Protein AF-A0A9W8CXA6-F1 (afdb_monomer_lite)

Foldseek 3Di:
DDDDPVLLVLLVVLVVVLVVVLVPDPCNVVDDPVRSVVSNVVSCVVCVVVCVPRPNSVVVVVVD

Secondary structure (DSSP, 8-state):
----HHHHHHHHHHHHHHHHHHHTSTTGGG--HHHHHHHHHHHHHHTHHHHHH-HHHHHHHHH-

Organism: NCBI:txid1286918

pLDDT: mean 91.65, std 5.25, range [64.38, 95.94]

Sequence (64 aa):
PEFSKAQMADGSRLIERFLAEFAGTPGLEGMPPDGVAQRVNELRAKYDSDIATNPWVQHVIATL

Structure (mmCIF, N/CA/C/O backbone):
data_AF-A0A9W8CXA6-F1
#
_entry.id   AF-A0A9W8CXA6-F1
#
loop_
_atom_site.group_PDB
_atom_site.id
_atom_site.type_symbol
_atom_site.label_atom_id
_atom_site.label_alt_id
_atom_site.label_comp_id
_atom_site.label_asym_id
_atom_site.label_entity_id
_atom_site.label_seq_id
_atom_site.pdbx_PDB_ins_code
_atom_site.Cartn_x
_atom_site.Cartn_y
_atom_site.Cartn_z
_atom_site.occupancy
_atom_site.B_iso_or_equiv
_atom_site.auth_seq_id
_atom_site.auth_comp_id
_atom_site.auth_asym_id
_atom_site.auth_atom_id
_atom_site.pdbx_PDB_model_num
ATOM 1 N N . PRO A 1 1 ? 13.641 -13.891 -8.729 1.00 64.38 1 PRO A N 1
ATOM 2 C CA . PRO A 1 1 ? 13.851 -12.901 -9.809 1.00 64.38 1 PRO A CA 1
ATOM 3 C C . PRO A 1 1 ? 14.919 -11.908 -9.348 1.00 64.38 1 PRO A C 1
ATOM 5 O O . PRO A 1 1 ? 14.941 -11.601 -8.159 1.00 64.38 1 PRO A O 1
ATOM 8 N N . GLU A 1 2 ? 15.807 -11.454 -10.232 1.00 80.69 2 GLU A N 1
ATOM 9 C CA . GLU A 1 2 ? 16.765 -10.394 -9.890 1.00 80.69 2 GLU A CA 1
ATOM 10 C C . GLU A 1 2 ? 16.127 -9.028 -10.169 1.00 80.69 2 GLU A C 1
ATOM 12 O O . GLU A 1 2 ? 15.707 -8.756 -11.293 1.00 80.69 2 GLU A O 1
ATOM 17 N N . PHE A 1 3 ? 16.023 -8.178 -9.144 1.00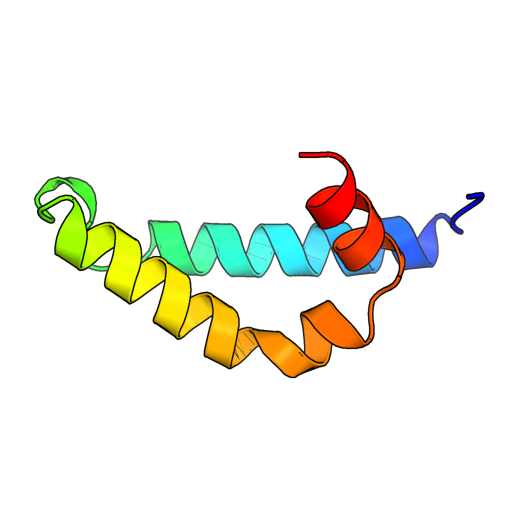 89.38 3 PHE A N 1
ATOM 18 C CA . PHE A 1 3 ? 15.513 -6.810 -9.274 1.00 89.38 3 PHE A CA 1
ATOM 19 C C . PHE A 1 3 ? 16.666 -5.820 -9.171 1.00 89.38 3 PHE A C 1
ATOM 21 O O . PHE A 1 3 ? 17.588 -5.995 -8.373 1.00 89.38 3 PHE A O 1
ATOM 28 N N . SER A 1 4 ? 16.612 -4.747 -9.954 1.00 91.50 4 SER A N 1
ATOM 29 C CA . SER A 1 4 ? 17.584 -3.667 -9.806 1.00 91.50 4 SER A CA 1
ATOM 30 C C . SER A 1 4 ? 17.374 -2.916 -8.489 1.00 91.50 4 SER A C 1
ATOM 32 O O . SER A 1 4 ? 16.255 -2.803 -7.984 1.00 91.50 4 SER A O 1
ATOM 34 N N . LYS A 1 5 ? 18.449 -2.310 -7.969 1.00 90.38 5 LYS A N 1
ATOM 35 C CA . LYS A 1 5 ? 18.375 -1.431 -6.789 1.00 90.38 5 LYS A CA 1
ATOM 36 C C . LYS A 1 5 ? 17.371 -0.289 -6.972 1.00 90.38 5 LYS A C 1
ATOM 38 O O . LYS A 1 5 ? 16.709 0.083 -6.013 1.00 90.38 5 LYS A O 1
ATOM 43 N N . ALA A 1 6 ? 17.246 0.243 -8.190 1.00 89.94 6 ALA A N 1
ATOM 44 C CA . ALA A 1 6 ? 16.285 1.296 -8.510 1.00 89.94 6 ALA A CA 1
ATOM 45 C C . ALA A 1 6 ? 14.835 0.791 -8.410 1.00 89.94 6 ALA A C 1
ATOM 47 O O . ALA A 1 6 ? 14.028 1.411 -7.728 1.00 89.94 6 ALA A O 1
ATOM 48 N N . GLN A 1 7 ? 14.527 -0.378 -8.986 1.00 89.00 7 GLN A N 1
ATOM 49 C CA . GLN A 1 7 ? 13.194 -0.990 -8.880 1.00 89.00 7 GLN A CA 1
ATOM 50 C C . GLN A 1 7 ? 12.813 -1.301 -7.428 1.00 89.00 7 GLN A C 1
ATOM 52 O O . GLN A 1 7 ? 11.684 -1.031 -7.023 1.00 89.00 7 GLN A O 1
ATOM 57 N N . MET A 1 8 ? 13.759 -1.831 -6.644 1.00 92.12 8 MET A N 1
ATOM 58 C CA . MET A 1 8 ? 13.552 -2.068 -5.214 1.00 92.12 8 MET A CA 1
ATOM 59 C C . MET A 1 8 ? 13.303 -0.755 -4.465 1.00 92.12 8 MET A C 1
ATOM 61 O O . MET A 1 8 ? 12.356 -0.671 -3.696 1.00 92.12 8 MET A O 1
ATOM 65 N N . ALA A 1 9 ? 14.110 0.284 -4.706 1.00 93.56 9 ALA A N 1
ATOM 66 C CA . ALA A 1 9 ? 13.961 1.575 -4.037 1.00 93.56 9 ALA A CA 1
ATOM 67 C C . ALA A 1 9 ? 12.621 2.252 -4.364 1.00 93.56 9 ALA A C 1
ATOM 69 O O . ALA A 1 9 ? 11.937 2.732 -3.460 1.00 93.56 9 ALA A O 1
ATOM 70 N N . ASP A 1 10 ? 12.218 2.263 -5.635 1.00 92.38 10 ASP A N 1
ATOM 71 C CA . ASP A 1 10 ? 10.947 2.856 -6.053 1.00 92.38 10 ASP A CA 1
ATOM 72 C C . ASP A 1 10 ? 9.749 2.066 -5.522 1.00 92.38 10 ASP A C 1
ATOM 74 O O . ASP A 1 10 ? 8.766 2.660 -5.073 1.00 92.38 10 ASP A O 1
ATOM 78 N N . GLY A 1 11 ? 9.846 0.734 -5.500 1.00 92.75 11 GLY A N 1
ATOM 79 C CA . GLY A 1 11 ? 8.814 -0.115 -4.917 1.00 92.75 11 GLY A CA 1
ATOM 80 C C . GLY A 1 11 ? 8.715 0.020 -3.395 1.00 92.75 11 GLY A C 1
ATOM 81 O O . GLY A 1 11 ? 7.612 0.148 -2.871 1.00 92.75 11 GLY A O 1
ATOM 82 N N . SER A 1 12 ? 9.840 0.101 -2.679 1.00 93.00 12 SER A N 1
ATOM 83 C CA . SER A 1 12 ? 9.847 0.378 -1.235 1.00 93.00 12 SER A CA 1
ATOM 84 C C . SER A 1 12 ? 9.221 1.735 -0.916 1.00 93.00 12 SER A C 1
ATOM 86 O O . SER A 1 12 ? 8.377 1.817 -0.031 1.00 93.00 12 SER A O 1
ATOM 88 N N . ARG A 1 13 ? 9.519 2.783 -1.698 1.00 95.44 13 ARG A N 1
ATOM 89 C CA . ARG A 1 13 ? 8.863 4.097 -1.551 1.00 95.44 13 ARG A CA 1
ATOM 90 C C . ARG A 1 13 ? 7.360 4.051 -1.811 1.00 95.44 13 ARG A C 1
ATOM 92 O O . ARG A 1 13 ? 6.624 4.880 -1.280 1.00 95.44 13 ARG A O 1
ATOM 99 N N . LEU A 1 14 ? 6.893 3.168 -2.694 1.00 94.44 14 LEU A N 1
ATOM 100 C CA . LEU A 1 14 ? 5.460 2.976 -2.923 1.00 94.44 14 LEU A CA 1
ATOM 101 C C . LEU A 1 14 ? 4.801 2.327 -1.699 1.00 94.44 14 LEU A C 1
ATOM 103 O O . LEU A 1 14 ? 3.784 2.826 -1.223 1.00 94.44 14 LEU A O 1
ATOM 107 N N . ILE A 1 15 ? 5.420 1.277 -1.152 1.00 92.50 15 ILE A N 1
ATOM 108 C CA . ILE A 1 15 ? 4.956 0.589 0.061 1.00 92.50 15 ILE A CA 1
ATOM 109 C C . ILE A 1 15 ? 4.938 1.551 1.257 1.00 92.50 15 ILE A C 1
ATOM 111 O O . ILE A 1 15 ? 3.940 1.632 1.966 1.00 92.50 15 ILE A O 1
ATOM 115 N N . GLU A 1 16 ? 6.001 2.330 1.456 1.00 94.88 16 GLU A N 1
ATOM 116 C CA . GLU A 1 16 ? 6.081 3.327 2.530 1.00 94.88 16 GLU A CA 1
ATOM 117 C C . GLU A 1 16 ? 4.971 4.377 2.422 1.00 94.88 16 GLU A C 1
ATOM 119 O O . GLU A 1 16 ? 4.336 4.699 3.425 1.00 94.88 16 GLU A O 1
ATOM 124 N N . ARG A 1 17 ? 4.684 4.877 1.212 1.00 95.75 17 ARG A N 1
ATOM 125 C CA . ARG A 1 17 ? 3.578 5.821 0.981 1.00 95.75 17 ARG A CA 1
ATOM 126 C C . ARG A 1 17 ? 2.221 5.204 1.302 1.00 95.75 17 ARG A C 1
ATOM 128 O O . ARG A 1 17 ? 1.425 5.841 1.987 1.00 95.75 17 ARG A O 1
ATOM 135 N N . PHE A 1 18 ? 1.983 3.967 0.866 1.00 94.56 18 PHE A N 1
ATOM 136 C CA . PHE A 1 18 ? 0.766 3.228 1.201 1.00 94.56 18 PHE A CA 1
ATOM 137 C C . PHE A 1 18 ? 0.593 3.097 2.721 1.00 94.56 18 PHE A C 1
ATOM 139 O O . PHE A 1 18 ? -0.463 3.428 3.258 1.00 94.56 18 PHE A O 1
ATOM 146 N N . LEU A 1 19 ? 1.641 2.656 3.426 1.00 93.94 19 LEU A N 1
ATOM 147 C CA . LEU A 1 19 ? 1.611 2.446 4.875 1.00 93.94 19 LEU A CA 1
ATOM 148 C C . LEU A 1 19 ? 1.435 3.756 5.644 1.00 93.94 19 LEU A C 1
ATOM 150 O O . LEU A 1 19 ? 0.661 3.798 6.597 1.00 93.94 19 LEU A O 1
ATOM 154 N N . ALA A 1 20 ? 2.109 4.828 5.223 1.00 95.94 20 ALA A N 1
ATOM 155 C CA . ALA A 1 20 ? 1.964 6.145 5.832 1.00 95.94 20 ALA A CA 1
ATOM 156 C C . ALA A 1 20 ? 0.533 6.680 5.682 1.00 95.94 20 ALA A C 1
ATOM 158 O O . ALA A 1 20 ? -0.033 7.221 6.630 1.00 95.94 20 ALA A O 1
ATOM 159 N N . GLU A 1 21 ? -0.080 6.496 4.513 1.00 95.62 21 GLU A N 1
ATOM 160 C CA . GLU A 1 21 ? -1.445 6.954 4.255 1.00 95.62 21 GLU A CA 1
ATOM 161 C C . GLU A 1 21 ? -2.500 6.101 4.974 1.00 95.62 21 GLU A C 1
ATOM 163 O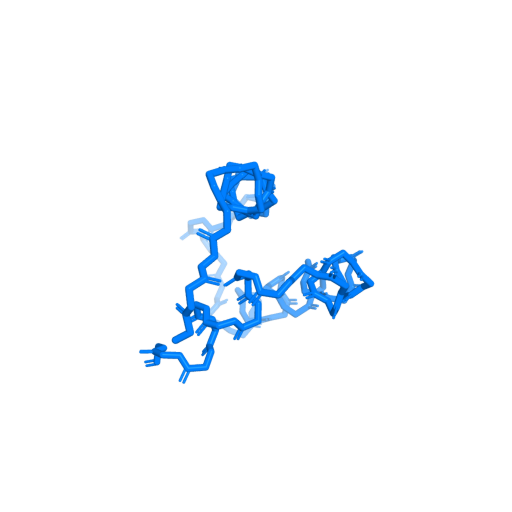 O . GLU A 1 21 ? -3.522 6.619 5.430 1.00 95.62 21 GLU A O 1
ATOM 168 N N . PHE A 1 22 ? -2.233 4.804 5.137 1.00 95.19 22 PHE A N 1
ATOM 169 C CA . PHE A 1 22 ? -3.031 3.935 5.992 1.00 95.19 22 PHE A CA 1
ATOM 170 C C . PHE A 1 22 ? -2.935 4.362 7.460 1.00 95.19 22 PHE A C 1
ATOM 172 O O . PHE A 1 22 ? -3.970 4.633 8.066 1.00 95.19 22 PHE A O 1
ATOM 179 N N . ALA A 1 23 ? -1.723 4.519 8.000 1.00 94.25 23 ALA A N 1
ATOM 180 C CA . ALA A 1 23 ? -1.485 4.952 9.379 1.00 94.25 23 ALA A CA 1
ATOM 181 C C . ALA A 1 23 ? -2.049 6.352 9.676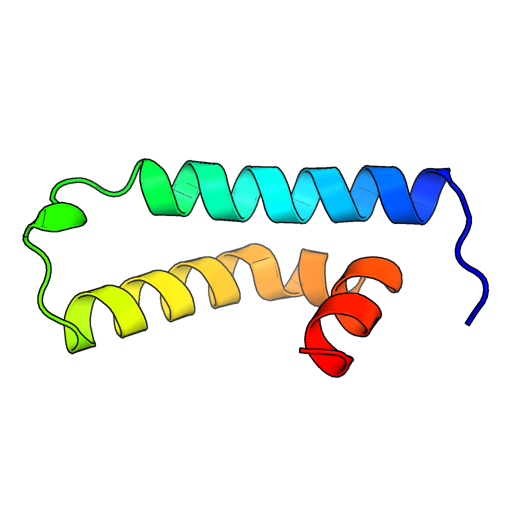 1.00 94.25 23 ALA A C 1
ATOM 183 O O . ALA A 1 23 ? -2.490 6.619 10.790 1.00 94.25 23 ALA A O 1
ATOM 184 N N . GLY A 1 24 ? -2.088 7.234 8.673 1.00 94.69 24 GLY A N 1
ATOM 185 C CA . GLY A 1 24 ? -2.716 8.552 8.758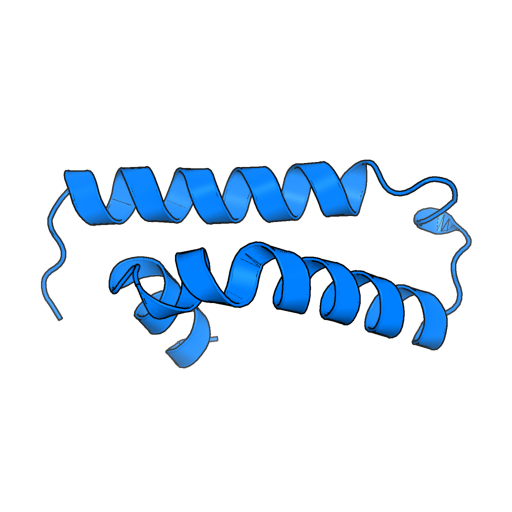 1.00 94.69 24 GLY A CA 1
ATOM 186 C C . GLY A 1 24 ? -4.248 8.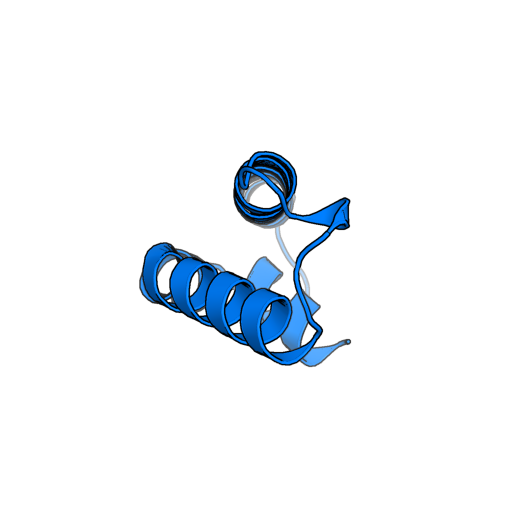542 8.702 1.00 94.69 24 GLY A C 1
ATOM 187 O O . GLY A 1 24 ? -4.852 9.614 8.727 1.00 94.69 24 GLY A O 1
ATOM 188 N N . THR A 1 25 ? -4.897 7.376 8.604 1.00 94.31 25 THR A N 1
ATOM 189 C CA . THR A 1 25 ? -6.363 7.282 8.566 1.00 94.31 25 THR A CA 1
ATOM 190 C C . THR A 1 25 ? -6.954 7.717 9.914 1.00 94.31 25 THR A C 1
ATOM 192 O O . THR A 1 25 ? -6.666 7.092 10.939 1.00 94.31 25 THR A O 1
ATOM 195 N N . PRO A 1 26 ? -7.815 8.752 9.949 1.00 92.75 26 PRO A N 1
ATOM 196 C CA . PRO A 1 26 ? -8.437 9.200 11.189 1.00 92.75 26 PRO A CA 1
ATOM 197 C C . PRO A 1 26 ? -9.248 8.085 11.855 1.00 92.75 26 PRO A C 1
ATOM 199 O O . PRO A 1 26 ? -10.081 7.445 11.215 1.00 92.75 26 PRO A O 1
ATOM 202 N N . GLY A 1 27 ? -9.017 7.870 13.151 1.00 91.31 27 GLY A N 1
ATOM 203 C CA . GLY A 1 27 ? -9.755 6.877 13.933 1.00 91.31 27 GLY A CA 1
ATOM 204 C C . GLY A 1 27 ? -9.391 5.420 13.639 1.00 91.31 27 GLY A C 1
ATOM 205 O O . GLY A 1 27 ? -10.141 4.539 14.049 1.00 91.31 27 GLY A O 1
ATOM 206 N N . LEU A 1 28 ? -8.260 5.151 12.971 1.00 91.38 28 LEU A N 1
ATOM 207 C CA . LEU A 1 28 ? -7.820 3.791 12.638 1.00 91.38 28 LEU A CA 1
ATOM 208 C C . LEU A 1 28 ? -7.773 2.855 13.859 1.00 91.38 28 LEU A C 1
ATOM 210 O O . LEU A 1 28 ? -8.241 1.726 13.774 1.00 91.38 28 LEU A O 1
ATOM 214 N N . GLU A 1 29 ? -7.265 3.329 15.001 1.00 90.56 29 GLU A N 1
ATOM 215 C CA . GLU A 1 29 ? -7.142 2.531 16.235 1.00 90.56 29 GLU A CA 1
ATOM 216 C C . GLU A 1 29 ? -8.492 2.076 16.812 1.00 90.56 29 GLU A C 1
ATOM 218 O O . GLU A 1 29 ? -8.568 1.045 17.476 1.00 90.56 29 GLU A O 1
ATOM 223 N N . GLY A 1 30 ? -9.559 2.840 16.563 1.00 92.75 30 GLY A N 1
ATOM 224 C CA . GLY A 1 30 ? -10.918 2.531 17.015 1.00 92.75 30 GLY A CA 1
ATOM 225 C C . GLY A 1 30 ? -11.793 1.896 15.935 1.00 92.75 30 GLY A C 1
ATOM 226 O O . GLY A 1 30 ? -12.984 1.680 16.161 1.00 92.75 30 GLY A O 1
ATOM 227 N N . MET A 1 31 ? -11.240 1.646 14.748 1.00 95.56 31 MET A N 1
ATOM 228 C CA . MET A 1 31 ? -11.991 1.155 13.602 1.00 95.56 31 MET A CA 1
ATOM 229 C C . MET A 1 31 ? -12.283 -0.347 13.759 1.00 95.56 31 MET A C 1
ATOM 231 O O . MET A 1 31 ? -11.379 -1.116 14.095 1.00 95.56 31 MET A O 1
ATOM 235 N N . PRO A 1 32 ? -13.524 -0.807 13.507 1.00 95.50 32 PRO A N 1
ATOM 236 C CA . PRO A 1 32 ? -13.826 -2.233 13.526 1.00 95.50 32 PRO A CA 1
ATOM 237 C C . PRO A 1 32 ? -13.086 -2.962 12.390 1.00 95.50 32 PRO A C 1
ATOM 239 O O . PRO A 1 32 ? -12.780 -2.336 11.369 1.00 95.50 32 PRO A O 1
ATOM 242 N N . PRO A 1 33 ? -12.855 -4.285 12.506 1.00 93.38 33 PRO A N 1
ATOM 243 C CA . PRO A 1 33 ? -12.115 -5.062 11.508 1.00 93.38 33 PRO A CA 1
ATOM 244 C C . PRO A 1 33 ? -12.606 -4.872 10.065 1.00 93.38 33 PRO A C 1
ATOM 246 O O . PRO A 1 33 ? -11.791 -4.700 9.160 1.00 93.38 33 PRO A O 1
ATOM 249 N N . ASP A 1 34 ? -13.923 -4.818 9.854 1.00 95.31 34 ASP A N 1
ATOM 250 C CA . ASP A 1 34 ? -14.514 -4.611 8.524 1.00 95.31 34 ASP A CA 1
ATOM 251 C C . ASP A 1 34 ? -14.188 -3.227 7.950 1.00 95.31 34 ASP A C 1
ATOM 253 O O . ASP A 1 34 ? -13.905 -3.091 6.760 1.00 95.31 34 ASP A O 1
ATOM 257 N N . GLY A 1 35 ? -14.165 -2.197 8.802 1.00 94.50 35 GLY A N 1
ATOM 258 C CA . GLY A 1 35 ? -13.775 -0.845 8.406 1.00 94.50 35 GLY A CA 1
ATOM 259 C C . GLY A 1 35 ? -12.294 -0.773 8.039 1.00 94.50 35 GLY A C 1
ATOM 260 O O . GLY A 1 35 ? -11.932 -0.149 7.041 1.00 94.50 35 GLY A O 1
ATOM 261 N N . VAL A 1 36 ? -11.441 -1.475 8.792 1.00 94.44 36 VAL A N 1
ATOM 262 C CA . VAL A 1 36 ? -10.009 -1.576 8.481 1.00 94.44 36 VAL A CA 1
ATOM 263 C C . VAL A 1 36 ? -9.812 -2.255 7.126 1.00 94.44 36 VAL A C 1
ATOM 265 O O . VAL A 1 36 ? -9.088 -1.736 6.276 1.00 94.44 36 VAL A O 1
ATOM 268 N N . ALA A 1 37 ? -10.499 -3.376 6.886 1.00 93.88 37 ALA A N 1
ATOM 269 C CA . ALA A 1 37 ? -10.450 -4.085 5.611 1.00 93.88 37 ALA A CA 1
ATOM 270 C C . ALA A 1 37 ? -10.945 -3.211 4.446 1.00 93.88 37 ALA A C 1
ATOM 272 O O . ALA A 1 37 ? -10.309 -3.167 3.390 1.00 93.88 37 ALA A O 1
ATOM 273 N N . GLN A 1 38 ? -12.038 -2.466 4.643 1.00 95.12 38 GLN A N 1
ATOM 274 C CA . GLN A 1 38 ? -12.530 -1.506 3.658 1.00 95.12 38 GLN A CA 1
ATOM 275 C C . GLN A 1 38 ? -11.472 -0.442 3.346 1.00 95.12 38 GLN A C 1
ATOM 277 O O . GLN A 1 38 ? -11.172 -0.207 2.175 1.00 95.12 38 GLN A O 1
ATOM 282 N N . ARG A 1 39 ? -10.849 0.153 4.369 1.00 94.88 39 ARG A N 1
ATOM 283 C CA . ARG A 1 39 ? -9.827 1.187 4.180 1.00 94.88 39 ARG A CA 1
ATOM 284 C C . ARG A 1 39 ? -8.610 0.670 3.416 1.00 94.88 39 ARG A C 1
ATOM 286 O O . ARG A 1 39 ? -8.099 1.357 2.531 1.00 94.88 39 ARG A O 1
ATOM 293 N N . VAL A 1 40 ? -8.157 -0.541 3.735 1.00 93.56 40 VAL A N 1
ATOM 294 C CA . VAL A 1 40 ? -7.070 -1.207 3.005 1.00 93.56 40 VAL A CA 1
ATOM 295 C C . VAL A 1 40 ? -7.451 -1.402 1.537 1.00 93.56 40 VAL A C 1
ATOM 297 O O . VAL A 1 40 ? -6.637 -1.114 0.662 1.00 93.56 40 VAL A O 1
ATOM 300 N N . ASN A 1 41 ? -8.682 -1.831 1.246 1.00 93.19 41 ASN A N 1
ATOM 301 C CA . ASN A 1 41 ? -9.155 -2.018 -0.127 1.00 93.19 41 ASN A CA 1
ATOM 302 C C . ASN A 1 41 ? -9.270 -0.698 -0.904 1.00 93.19 41 ASN A C 1
ATOM 304 O O . ASN A 1 41 ? -8.892 -0.651 -2.072 1.00 93.19 41 ASN A O 1
ATOM 308 N N . GLU A 1 42 ? -9.730 0.380 -0.268 1.00 94.94 42 GLU A N 1
ATOM 309 C CA . GLU A 1 42 ? -9.775 1.719 -0.873 1.00 94.94 42 GLU A CA 1
ATOM 310 C C . GLU A 1 42 ? -8.377 2.217 -1.247 1.00 94.94 42 GLU A C 1
ATOM 312 O O . GLU A 1 42 ? -8.154 2.690 -2.364 1.00 94.94 42 GLU A O 1
ATOM 317 N N . LEU A 1 43 ? -7.416 2.082 -0.329 1.00 94.69 43 LEU A N 1
ATOM 318 C CA . LEU A 1 43 ? -6.028 2.437 -0.604 1.00 94.69 43 LEU A CA 1
ATOM 319 C C . LEU A 1 43 ? -5.448 1.537 -1.693 1.00 94.69 43 LEU A C 1
ATOM 321 O O . LEU A 1 43 ? -4.815 2.031 -2.619 1.00 94.69 43 LEU A O 1
ATOM 325 N N . ARG A 1 44 ? -5.713 0.229 -1.652 1.00 90.69 44 ARG A N 1
ATOM 326 C CA . ARG A 1 44 ? -5.253 -0.692 -2.694 1.00 90.69 44 ARG A CA 1
ATOM 327 C C . ARG A 1 44 ? -5.778 -0.280 -4.067 1.00 90.69 44 ARG A C 1
ATOM 329 O O . ARG A 1 44 ? -4.990 -0.229 -5.000 1.00 90.69 44 ARG A O 1
ATOM 336 N N . ALA A 1 45 ? -7.060 0.070 -4.174 1.00 94.19 45 ALA A N 1
ATOM 337 C CA . ALA A 1 45 ? -7.653 0.553 -5.419 1.00 94.19 45 ALA A CA 1
ATOM 338 C C . ALA A 1 45 ? -7.003 1.862 -5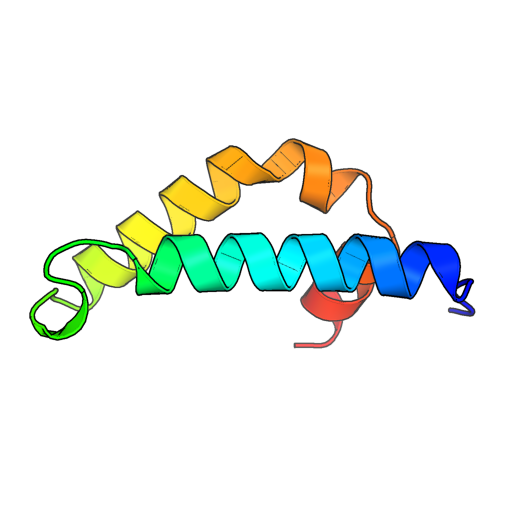.900 1.00 94.19 45 ALA A C 1
ATOM 340 O O . ALA A 1 45 ? -6.747 2.024 -7.090 1.00 94.19 45 ALA A O 1
ATOM 341 N N . LYS A 1 46 ? -6.678 2.779 -4.981 1.00 94.94 46 LYS A N 1
ATOM 342 C CA . LYS A 1 46 ? -5.970 4.028 -5.300 1.00 94.94 46 LYS A CA 1
ATOM 343 C C . LYS A 1 46 ? -4.574 3.781 -5.885 1.00 94.94 46 LYS A C 1
ATOM 345 O O . LYS A 1 46 ? -4.184 4.479 -6.816 1.00 94.94 46 LYS A O 1
ATOM 350 N N . TYR A 1 47 ? -3.833 2.816 -5.343 1.00 93.69 47 TYR A N 1
ATOM 351 C CA . TYR A 1 47 ? -2.468 2.491 -5.776 1.00 93.69 47 TYR A CA 1
ATOM 352 C C . TYR A 1 47 ? -2.407 1.372 -6.828 1.00 93.69 47 TYR A C 1
ATOM 354 O O . TYR A 1 47 ? -1.311 0.955 -7.192 1.00 93.69 47 TYR A O 1
ATOM 362 N N . ASP A 1 48 ? -3.544 0.881 -7.331 1.00 92.31 48 ASP A N 1
ATOM 363 C CA . ASP A 1 48 ? -3.617 -0.336 -8.155 1.00 92.31 48 ASP A CA 1
ATOM 364 C C . ASP A 1 48 ? -2.718 -0.264 -9.398 1.00 92.31 48 ASP A C 1
ATOM 366 O O . ASP A 1 48 ? -1.939 -1.178 -9.660 1.00 92.31 48 ASP A O 1
ATOM 370 N N . SER A 1 49 ? -2.722 0.874 -10.101 1.00 92.00 49 SER A N 1
ATOM 371 C CA . SER A 1 49 ? -1.863 1.094 -11.272 1.00 92.00 49 SER A CA 1
ATOM 372 C C . SER A 1 49 ? -0.369 1.096 -10.922 1.00 92.00 49 SER A C 1
ATOM 374 O O . SER A 1 49 ? 0.441 0.494 -11.630 1.00 92.00 49 SER A O 1
ATOM 376 N N . ASP A 1 50 ? 0.021 1.755 -9.830 1.00 92.12 50 ASP A N 1
ATOM 377 C CA . ASP A 1 50 ? 1.424 1.819 -9.397 1.00 92.12 50 ASP A CA 1
ATOM 378 C C . ASP A 1 50 ? 1.913 0.448 -8.903 1.00 92.12 50 ASP A C 1
ATOM 380 O O . ASP A 1 50 ? 3.045 0.038 -9.165 1.00 92.12 50 ASP A O 1
ATOM 384 N N . ILE A 1 51 ? 1.033 -0.292 -8.225 1.00 89.94 51 ILE A N 1
ATOM 385 C CA . ILE A 1 51 ? 1.281 -1.655 -7.761 1.00 89.94 51 ILE A CA 1
ATOM 386 C C . ILE A 1 51 ? 1.426 -2.595 -8.960 1.00 89.94 51 ILE A C 1
ATOM 388 O O . ILE A 1 51 ? 2.373 -3.379 -8.996 1.00 89.94 51 ILE A O 1
ATOM 392 N N . ALA A 1 52 ? 0.531 -2.524 -9.948 1.00 89.56 52 ALA A N 1
ATOM 393 C CA . ALA A 1 52 ? 0.539 -3.389 -11.130 1.00 89.56 52 ALA A CA 1
ATOM 394 C C . ALA A 1 52 ? 1.772 -3.171 -12.021 1.00 89.56 52 ALA A C 1
ATOM 396 O O . ALA A 1 52 ? 2.262 -4.109 -12.648 1.00 89.56 52 ALA A O 1
ATOM 397 N N . THR A 1 53 ? 2.291 -1.943 -12.065 1.00 91.69 53 THR A N 1
ATOM 398 C CA . THR A 1 53 ? 3.427 -1.576 -12.923 1.00 91.69 53 THR A CA 1
ATOM 399 C C . THR A 1 53 ? 4.789 -1.727 -12.248 1.00 91.69 53 THR A C 1
ATOM 401 O O . THR A 1 53 ? 5.805 -1.665 -12.941 1.00 91.69 53 THR A O 1
ATOM 404 N N . ASN A 1 54 ? 4.849 -1.972 -10.932 1.00 90.62 54 ASN A N 1
ATOM 405 C CA . ASN A 1 54 ? 6.099 -2.166 -10.199 1.00 90.62 54 ASN A CA 1
ATOM 406 C C . ASN A 1 54 ? 6.409 -3.665 -9.960 1.00 90.62 54 ASN A C 1
ATOM 408 O O . ASN A 1 54 ? 5.800 -4.293 -9.089 1.00 90.62 54 ASN A O 1
ATOM 412 N N . PRO A 1 55 ? 7.409 -4.252 -10.655 1.00 90.62 55 PRO A N 1
ATOM 413 C CA . PRO A 1 55 ? 7.711 -5.682 -10.550 1.00 90.62 55 PRO A CA 1
ATOM 414 C C . PRO A 1 55 ? 8.178 -6.122 -9.158 1.00 90.62 55 PRO A C 1
ATOM 416 O O . PRO A 1 55 ? 7.944 -7.265 -8.769 1.00 90.62 55 PRO A O 1
ATOM 419 N N . TRP A 1 56 ? 8.845 -5.236 -8.410 1.00 91.06 56 TRP A N 1
ATOM 420 C CA . TRP A 1 56 ? 9.289 -5.531 -7.047 1.00 91.06 56 TRP A CA 1
ATOM 421 C C . TRP A 1 56 ? 8.096 -5.636 -6.101 1.00 91.06 56 TRP A C 1
ATOM 423 O O . TRP A 1 56 ? 7.997 -6.594 -5.342 1.00 91.06 56 TRP A O 1
ATOM 433 N N . VAL A 1 57 ? 7.154 -4.698 -6.186 1.00 91.31 57 VAL A N 1
ATOM 434 C CA . VAL A 1 57 ? 5.953 -4.706 -5.338 1.00 91.31 57 VAL A CA 1
ATOM 435 C C . VAL A 1 57 ? 5.075 -5.918 -5.648 1.00 91.31 57 VAL A C 1
ATOM 437 O O . VAL A 1 57 ? 4.645 -6.600 -4.721 1.00 91.31 57 VAL A O 1
ATOM 440 N N . GLN A 1 58 ? 4.886 -6.253 -6.930 1.00 91.00 58 GLN A N 1
ATOM 441 C CA . GLN A 1 58 ? 4.210 -7.493 -7.335 1.00 91.00 58 GLN A CA 1
ATOM 442 C C . GLN A 1 58 ? 4.884 -8.738 -6.745 1.00 91.00 58 GLN A C 1
ATOM 444 O O . GLN A 1 58 ? 4.207 -9.650 -6.275 1.00 91.00 58 GLN A O 1
ATOM 449 N N . HIS A 1 59 ? 6.219 -8.770 -6.735 1.00 91.44 59 HIS A N 1
ATOM 450 C CA . HIS A 1 59 ? 6.965 -9.876 -6.148 1.00 91.44 59 HIS A CA 1
ATOM 451 C C . HIS A 1 59 ? 6.773 -9.973 -4.636 1.00 91.44 59 HIS A C 1
ATOM 453 O O . HIS A 1 59 ? 6.481 -11.060 -4.155 1.00 91.44 59 HIS A O 1
ATOM 459 N N . VAL A 1 60 ? 6.874 -8.853 -3.912 1.00 88.06 60 VAL A N 1
ATOM 460 C CA . VAL A 1 60 ? 6.648 -8.809 -2.460 1.00 88.06 60 VAL A CA 1
ATOM 461 C C . VAL A 1 60 ? 5.254 -9.337 -2.118 1.00 88.06 60 VAL A C 1
ATOM 463 O O . VAL A 1 60 ? 5.140 -10.213 -1.268 1.00 88.06 60 VAL A O 1
ATOM 466 N N . ILE A 1 61 ? 4.213 -8.877 -2.824 1.00 87.75 61 ILE A N 1
ATOM 467 C CA . ILE A 1 61 ? 2.828 -9.335 -2.620 1.00 87.75 61 ILE A CA 1
ATOM 468 C C . ILE A 1 61 ? 2.698 -10.846 -2.841 1.00 87.75 61 ILE A C 1
ATOM 470 O O . ILE A 1 61 ? 2.027 -11.512 -2.064 1.00 87.75 61 ILE A O 1
ATOM 474 N N . ALA A 1 62 ? 3.338 -11.393 -3.876 1.00 88.19 62 ALA A N 1
ATOM 475 C CA . ALA A 1 62 ? 3.268 -12.821 -4.187 1.00 88.19 62 ALA A CA 1
ATOM 476 C C . ALA A 1 62 ? 4.049 -13.716 -3.205 1.00 88.19 62 ALA A C 1
ATOM 478 O O . ALA A 1 62 ? 3.896 -14.935 -3.248 1.00 88.19 62 ALA A O 1
ATOM 479 N N . THR A 1 63 ? 4.919 -13.133 -2.374 1.00 87.31 63 THR A N 1
ATOM 480 C CA . THR A 1 63 ? 5.740 -13.854 -1.383 1.00 87.31 63 THR A CA 1
ATOM 481 C C . THR A 1 63 ? 5.231 -13.757 0.055 1.00 87.31 63 THR A C 1
ATOM 483 O O . THR A 1 63 ? 5.816 -14.395 0.930 1.00 87.31 63 THR A O 1
ATOM 486 N N . LEU A 1 64 ? 4.193 -12.950 0.299 1.00 68.62 64 LEU A N 1
ATOM 487 C CA . LEU A 1 64 ? 3.472 -12.876 1.574 1.00 68.62 64 LEU A CA 1
ATOM 488 C C . LEU A 1 64 ? 2.445 -14.009 1.676 1.00 68.62 64 LEU A C 1
ATOM 490 O O . LEU A 1 64 ? 2.294 -14.536 2.799 1.00 68.62 64 LEU A O 1
#

Radius of gyration: 13.19 Å; chains: 1; bounding box: 33×23×30 Å